Protein AF-A0A536N080-F1 (afdb_monomer_lite)

Foldseek 3Di:
DDDDDDDDDDDDDDDDDDDDDDDDDDDDDDDDDDDDDDDDDDDDDPDDDDPDPDPPDDDDDAQWEWDQDPVPGIFIAGPVRHGQDFDPVCAQNNPPQDDPSCVVVPFSADPDQPHNYDPPDPFDWGWDDDVPHTGIAGNNTTD

Secondary structure (DSSP, 8-state):
-----------------------------------------PPPP----PPPP------PPPSBEEEEETTTEEEEE-TTSPBP---GGGGGG-----TTHHHHS---B-S-TT--B-TT--S-EEEEEETTEEEEEETTEE-

Sequence (143 aa):
MRKTLLLILAPVLLAACGSPGSAAPGGYGAPSATATATASPATSPTATPTPAPTTVRPTVAPGVLVARNAALGAILVNPQGRTLYYFVPERGGKLVCSGQCTSVWPPSFTANPSAPAAAGVSGQLGVIARAGGEQITYNRWPL

Radius of gyration: 29.42 Å; chains: 1; bounding box: 48×58×98 Å

Structure (mmCIF, N/CA/C/O backbone):
data_AF-A0A536N080-F1
#
_entry.id   AF-A0A536N080-F1
#
loop_
_atom_site.group_PDB
_atom_site.id
_atom_site.type_symbol
_atom_site.label_atom_id
_atom_site.label_alt_id
_atom_site.label_comp_id
_atom_site.label_asym_id
_atom_site.label_entity_id
_atom_site.label_seq_id
_atom_site.pdbx_PDB_ins_code
_atom_site.Cartn_x
_atom_site.Cartn_y
_atom_site.Cartn_z
_atom_site.occupancy
_atom_site.B_iso_or_equiv
_atom_site.auth_seq_id
_atom_site.auth_comp_id
_atom_site.auth_asym_id
_atom_site.auth_atom_id
_atom_site.pdbx_PDB_model_num
ATOM 1 N N . MET A 1 1 ? -0.092 -8.745 -45.788 1.00 44.91 1 MET A N 1
ATOM 2 C CA . MET A 1 1 ? -0.505 -7.485 -46.443 1.00 44.91 1 MET A CA 1
ATOM 3 C C . MET A 1 1 ? -0.143 -6.348 -45.503 1.00 44.91 1 MET A C 1
ATOM 5 O O . MET A 1 1 ? -0.566 -6.365 -44.357 1.00 44.91 1 MET A O 1
ATOM 9 N N . ARG A 1 2 ? 0.764 -5.470 -45.936 1.00 50.38 2 ARG A N 1
ATOM 10 C CA . ARG A 1 2 ? 1.368 -4.402 -45.129 1.00 50.38 2 ARG A CA 1
ATOM 11 C C . ARG A 1 2 ? 0.417 -3.204 -45.090 1.00 50.38 2 ARG A C 1
ATOM 13 O O . ARG A 1 2 ? -0.010 -2.759 -46.150 1.00 50.38 2 ARG A O 1
ATOM 20 N N . LYS A 1 3 ? 0.119 -2.671 -43.906 1.00 52.62 3 LYS A N 1
ATOM 21 C CA . LYS A 1 3 ? -0.481 -1.339 -43.760 1.00 52.62 3 LYS A CA 1
ATOM 22 C C . LYS A 1 3 ? 0.271 -0.567 -42.685 1.00 52.62 3 LYS A C 1
ATOM 24 O O . LYS A 1 3 ? -0.073 -0.558 -41.512 1.00 52.62 3 LYS A O 1
ATOM 29 N N . THR A 1 4 ? 1.376 0.003 -43.147 1.00 55.25 4 THR A N 1
ATOM 30 C CA . THR A 1 4 ? 2.140 1.082 -42.535 1.00 55.25 4 THR A CA 1
ATOM 31 C C . THR A 1 4 ? 1.226 2.307 -42.462 1.00 55.25 4 THR A C 1
ATOM 33 O O . THR A 1 4 ? 0.786 2.780 -43.509 1.00 55.25 4 THR A O 1
ATOM 36 N N . LEU A 1 5 ? 0.916 2.814 -41.267 1.00 64.75 5 LEU A N 1
ATOM 37 C CA . LEU A 1 5 ? 0.296 4.132 -41.114 1.00 64.75 5 LEU A CA 1
ATOM 38 C C . LEU A 1 5 ? 1.233 5.026 -40.302 1.00 64.75 5 LEU A C 1
ATOM 40 O O . LEU A 1 5 ? 1.788 4.611 -39.287 1.00 64.75 5 LEU A O 1
ATOM 44 N N . LEU A 1 6 ? 1.464 6.206 -40.867 1.00 60.16 6 LEU A N 1
ATOM 45 C CA . LEU A 1 6 ? 2.545 7.135 -40.587 1.00 60.16 6 LEU A CA 1
ATOM 46 C C . LEU A 1 6 ? 2.536 7.725 -39.170 1.00 60.16 6 LEU A C 1
ATOM 48 O O . LEU A 1 6 ? 1.495 8.054 -38.610 1.00 60.16 6 LEU A O 1
ATOM 52 N N . LEU A 1 7 ? 3.763 7.955 -38.695 1.00 51.31 7 LEU A N 1
ATOM 53 C CA . LEU A 1 7 ? 4.161 8.912 -37.668 1.00 51.31 7 LEU A CA 1
ATOM 54 C C . LEU A 1 7 ? 3.554 10.305 -37.893 1.00 51.31 7 LEU A C 1
ATOM 56 O O . LEU A 1 7 ? 3.702 10.867 -38.977 1.00 51.31 7 LEU A O 1
ATOM 60 N N . ILE A 1 8 ? 3.035 10.916 -36.826 1.00 63.72 8 ILE A N 1
ATOM 61 C CA . ILE A 1 8 ? 3.034 12.375 -36.680 1.00 63.72 8 ILE A CA 1
ATOM 62 C C . ILE A 1 8 ? 3.729 12.699 -35.356 1.00 63.72 8 ILE A C 1
ATOM 64 O O . ILE A 1 8 ? 3.182 12.513 -34.272 1.00 63.72 8 ILE A O 1
ATOM 68 N N . LEU A 1 9 ? 4.985 13.119 -35.488 1.00 60.50 9 LEU A N 1
ATOM 69 C CA . LEU A 1 9 ? 5.809 13.756 -34.469 1.00 60.50 9 LEU A CA 1
ATOM 70 C C . LEU A 1 9 ? 5.562 15.268 -34.584 1.00 60.50 9 LEU A C 1
ATOM 72 O O . LEU A 1 9 ? 5.755 15.815 -35.668 1.00 60.50 9 LEU A O 1
ATOM 76 N N . ALA A 1 10 ? 5.198 15.952 -33.501 1.00 58.69 10 ALA A N 1
ATOM 77 C CA . ALA A 1 10 ? 5.403 17.398 -33.388 1.00 58.69 10 ALA A CA 1
ATOM 78 C C . ALA A 1 10 ? 5.524 17.820 -31.908 1.00 58.69 10 ALA A C 1
ATOM 80 O O . ALA A 1 10 ? 4.940 17.161 -31.047 1.00 58.69 10 ALA A O 1
ATOM 81 N N . PRO A 1 11 ? 6.334 18.850 -31.598 1.00 60.06 11 PRO A N 1
ATOM 82 C CA . PRO A 1 11 ? 7.140 18.891 -30.383 1.00 60.06 11 PRO A CA 1
ATOM 83 C C . PRO A 1 11 ? 6.584 19.761 -29.246 1.00 60.06 11 PRO A C 1
ATOM 85 O O . PRO A 1 11 ? 5.741 20.635 -29.419 1.00 60.06 11 PRO A O 1
ATOM 88 N N . VAL A 1 12 ? 7.165 19.495 -28.077 1.00 57.75 12 VAL A N 1
ATOM 89 C CA . VAL A 1 12 ? 7.155 20.244 -26.816 1.00 57.75 12 VAL A CA 1
ATOM 90 C C . VAL A 1 12 ? 7.448 21.738 -27.017 1.00 57.75 12 VAL A C 1
ATOM 92 O O . VAL A 1 12 ? 8.424 22.084 -27.679 1.00 57.75 12 VAL A O 1
ATOM 95 N N . LEU A 1 13 ? 6.701 22.609 -26.326 1.00 60.78 13 LEU A N 1
ATOM 96 C CA . LEU A 1 13 ? 7.210 23.916 -25.901 1.00 60.78 13 LEU A CA 1
ATOM 97 C C . LEU A 1 13 ? 7.002 24.114 -24.395 1.00 60.78 13 LEU A C 1
ATOM 99 O O . LEU A 1 13 ? 5.886 24.196 -23.888 1.00 60.78 13 LEU A O 1
ATOM 103 N N . LEU A 1 14 ? 8.142 24.167 -23.709 1.00 55.22 14 LEU A N 1
ATOM 104 C CA . LEU A 1 14 ? 8.349 24.579 -22.330 1.00 55.22 14 LEU A CA 1
ATOM 105 C C . LEU A 1 14 ? 8.248 26.111 -22.263 1.00 55.22 14 LEU A C 1
ATOM 107 O O . LEU A 1 14 ? 8.994 26.798 -22.958 1.00 55.22 14 LEU A O 1
ATOM 111 N N . ALA A 1 15 ? 7.402 26.646 -21.387 1.00 59.47 15 ALA A N 1
ATOM 112 C CA . ALA A 1 15 ? 7.495 28.031 -20.938 1.00 59.47 15 ALA A CA 1
ATOM 113 C C . ALA A 1 15 ? 7.526 28.036 -19.406 1.00 59.47 15 ALA A C 1
ATOM 115 O O . ALA A 1 15 ? 6.503 27.882 -18.743 1.00 59.47 15 ALA A O 1
ATOM 116 N N . ALA A 1 16 ? 8.735 28.158 -18.862 1.00 49.16 16 ALA A N 1
ATOM 117 C CA . ALA A 1 16 ? 9.011 28.390 -17.453 1.00 49.16 16 ALA A CA 1
ATOM 118 C C . ALA A 1 16 ? 9.681 29.762 -17.320 1.00 49.16 16 ALA A C 1
ATOM 120 O O . ALA A 1 16 ? 10.743 29.966 -17.900 1.00 49.16 16 ALA A O 1
ATOM 121 N N . CYS A 1 17 ? 9.052 30.681 -16.587 1.00 59.22 17 CYS A N 1
ATOM 122 C CA . CYS A 1 17 ? 9.626 31.855 -15.906 1.00 59.22 17 CYS A CA 1
ATOM 123 C C . CYS A 1 17 ? 8.432 32.576 -15.252 1.00 59.22 17 CYS A C 1
ATOM 125 O O . CYS A 1 17 ? 7.412 32.737 -15.908 1.00 59.22 17 CYS A O 1
ATOM 127 N N . GLY A 1 18 ? 8.385 33.033 -14.011 1.00 44.91 18 GLY A N 1
ATOM 128 C CA . GLY A 1 18 ? 9.321 33.164 -12.908 1.00 44.91 18 GLY A CA 1
ATOM 129 C C . GLY A 1 18 ? 8.575 34.014 -11.864 1.00 44.91 18 GLY A C 1
ATOM 130 O O . GLY A 1 18 ? 7.811 34.907 -12.230 1.00 44.91 18 GLY A O 1
ATOM 131 N N . SER A 1 19 ? 8.735 33.736 -10.573 1.00 56.94 19 SER A N 1
ATOM 132 C CA . SER A 1 19 ? 8.158 34.570 -9.510 1.00 56.94 19 SER A CA 1
ATOM 133 C C . SER A 1 19 ? 9.255 34.919 -8.509 1.00 56.94 19 SER A C 1
ATOM 135 O O . SER A 1 19 ? 9.649 34.050 -7.732 1.00 56.94 19 SER A O 1
ATOM 137 N N . PRO A 1 20 ? 9.787 36.152 -8.517 1.00 54.06 20 PRO A N 1
ATOM 138 C CA . PRO A 1 20 ? 10.605 36.645 -7.422 1.00 54.06 20 PRO A CA 1
ATOM 139 C C . PRO A 1 20 ? 9.708 37.345 -6.395 1.00 54.06 20 PRO A C 1
ATOM 141 O O . PRO A 1 20 ? 8.907 38.208 -6.747 1.00 54.06 20 PRO A O 1
ATOM 144 N N . GLY A 1 21 ? 9.848 36.999 -5.116 1.00 40.94 21 GLY A N 1
ATOM 145 C CA . GLY A 1 21 ? 9.163 37.742 -4.061 1.00 40.94 21 GLY A CA 1
ATOM 146 C C . GLY A 1 21 ? 9.182 37.064 -2.701 1.00 40.94 21 GLY A C 1
ATOM 147 O O . GLY A 1 21 ? 8.165 36.562 -2.240 1.00 40.94 21 GLY A O 1
ATOM 148 N N . SER A 1 22 ? 10.329 37.052 -2.030 1.00 47.25 22 SER A N 1
ATOM 149 C CA . SER A 1 22 ? 10.382 36.844 -0.580 1.00 47.25 22 SER A CA 1
ATOM 150 C C . SER A 1 22 ? 11.438 37.772 0.000 1.00 47.25 22 SER A C 1
ATOM 152 O O . SER A 1 22 ? 12.627 37.560 -0.220 1.00 47.25 22 SER A O 1
ATOM 154 N N . ALA A 1 23 ? 11.003 38.806 0.722 1.00 40.81 23 ALA A N 1
ATOM 155 C CA . ALA A 1 23 ? 11.860 39.538 1.645 1.00 40.81 23 ALA A CA 1
ATOM 156 C C . ALA A 1 23 ? 11.046 40.217 2.759 1.00 40.81 23 ALA A C 1
ATOM 158 O O . ALA A 1 23 ? 10.046 40.877 2.487 1.00 40.81 23 ALA A O 1
ATOM 159 N N . ALA A 1 24 ? 11.612 40.104 3.968 1.00 46.12 24 ALA A N 1
ATOM 160 C CA . ALA A 1 24 ? 11.312 40.764 5.245 1.00 46.12 24 ALA A CA 1
ATOM 161 C C . ALA A 1 24 ? 10.195 40.142 6.109 1.00 46.12 24 ALA A C 1
ATOM 163 O O . ALA A 1 24 ? 9.252 39.575 5.559 1.00 46.12 24 ALA A O 1
ATOM 164 N N . PRO A 1 25 ? 10.269 40.248 7.459 1.00 51.25 25 PRO A N 1
ATOM 165 C CA . PRO A 1 25 ? 11.139 41.100 8.302 1.00 51.25 25 PRO A CA 1
ATOM 166 C C . PRO A 1 25 ? 12.008 40.259 9.279 1.00 51.25 25 PRO A C 1
ATOM 168 O O . PRO A 1 25 ? 11.922 39.042 9.280 1.00 51.25 25 PRO A O 1
ATOM 171 N N . GLY A 1 26 ? 12.897 40.753 10.138 1.00 38.19 26 GLY A N 1
ATOM 172 C CA . GLY A 1 26 ? 13.278 42.084 10.591 1.00 38.19 26 GLY A CA 1
ATOM 173 C C . GLY A 1 26 ? 14.007 41.939 11.939 1.00 38.19 26 GLY A C 1
ATOM 174 O O . GLY A 1 26 ? 13.797 40.967 12.654 1.00 38.19 26 GLY A O 1
ATOM 175 N N . GLY A 1 27 ? 14.849 42.920 12.267 1.00 46.75 27 GLY A N 1
ATOM 176 C CA . GLY A 1 27 ? 15.142 43.334 13.643 1.00 46.75 27 GLY A CA 1
ATOM 177 C C . GLY A 1 27 ? 15.960 42.396 14.535 1.00 46.75 27 GLY A C 1
ATOM 178 O O . GLY A 1 27 ? 15.400 41.648 15.326 1.00 46.75 27 GLY A O 1
ATOM 179 N N . TYR A 1 28 ? 17.279 42.594 14.560 1.00 41.38 28 TYR A N 1
ATOM 180 C CA . TYR A 1 28 ? 18.067 42.343 15.770 1.00 41.38 28 TYR A CA 1
ATOM 181 C C . TYR A 1 28 ? 18.649 43.672 16.247 1.00 41.38 28 TYR A C 1
ATOM 183 O O . TYR A 1 28 ? 19.657 44.152 15.734 1.00 41.38 28 TYR A O 1
ATOM 191 N N . GLY A 1 29 ? 17.951 44.298 17.197 1.00 39.81 29 GLY A N 1
ATOM 192 C CA . GLY A 1 29 ? 18.490 45.392 17.994 1.00 39.81 29 GLY A CA 1
ATOM 193 C C . GLY A 1 29 ? 19.397 44.835 19.092 1.00 39.81 29 GLY A C 1
ATOM 194 O O . GLY A 1 29 ? 19.003 43.940 19.835 1.00 39.81 29 GLY A O 1
ATOM 195 N N . ALA A 1 30 ? 20.611 45.369 19.182 1.00 46.62 30 ALA A N 1
ATOM 196 C CA . ALA A 1 30 ? 2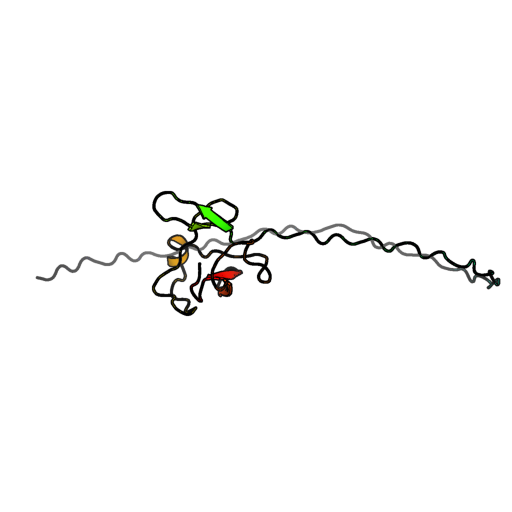1.377 45.448 20.428 1.00 46.62 30 ALA A CA 1
ATOM 197 C C . ALA A 1 30 ? 20.866 46.666 21.244 1.00 46.62 30 ALA A C 1
ATOM 199 O O . ALA A 1 30 ? 20.032 47.404 20.711 1.00 46.62 30 ALA A O 1
ATOM 200 N N . PRO A 1 31 ? 21.379 47.007 22.446 1.00 55.50 31 PRO A N 1
ATOM 201 C CA . PRO A 1 31 ? 22.337 46.337 23.340 1.00 55.50 31 PRO A CA 1
ATOM 202 C C . PRO A 1 31 ? 21.824 46.293 24.808 1.00 55.50 31 PRO A C 1
ATOM 204 O O . PRO A 1 31 ? 20.757 46.820 25.108 1.00 55.50 31 PRO A O 1
ATOM 207 N N . SER A 1 32 ? 22.596 45.750 25.760 1.00 43.69 32 SER A N 1
ATOM 208 C CA . SER A 1 32 ? 22.976 46.478 26.996 1.00 43.69 32 SER A CA 1
ATOM 209 C C . SER A 1 32 ? 23.721 45.614 28.008 1.00 43.69 32 SER A C 1
ATOM 211 O O . SER A 1 32 ? 23.589 44.396 28.073 1.00 43.69 32 SER A O 1
ATOM 213 N N . ALA A 1 33 ? 24.547 46.325 28.763 1.00 43.12 33 ALA A N 1
ATOM 214 C CA . ALA A 1 33 ? 25.555 45.872 29.690 1.00 43.12 33 ALA A CA 1
ATOM 215 C C . ALA A 1 33 ? 25.018 45.563 31.099 1.00 43.12 33 ALA A C 1
ATOM 217 O O . ALA A 1 33 ? 23.941 46.006 31.487 1.00 43.12 33 ALA A O 1
ATOM 218 N N . THR A 1 34 ? 25.925 44.964 31.882 1.00 42.88 34 THR A N 1
ATOM 219 C CA . THR A 1 34 ? 26.093 45.071 33.346 1.00 42.88 34 THR A CA 1
ATOM 220 C C . THR A 1 34 ? 25.006 44.499 34.254 1.00 42.88 34 THR A C 1
ATOM 222 O O . THR A 1 34 ? 23.912 45.032 34.342 1.00 42.88 34 THR A O 1
ATOM 225 N N . ALA A 1 35 ? 25.392 43.518 35.078 1.00 46.12 35 ALA A N 1
ATOM 226 C CA . ALA A 1 35 ? 25.511 43.711 36.528 1.00 46.12 35 ALA A CA 1
ATOM 227 C C . ALA A 1 35 ? 26.109 42.456 37.188 1.00 46.12 35 ALA A C 1
ATOM 229 O O . ALA A 1 35 ? 25.587 41.350 37.071 1.00 46.12 35 ALA A O 1
ATOM 230 N N . THR A 1 36 ? 27.220 42.642 37.892 1.00 48.91 36 THR A N 1
ATOM 231 C CA . THR A 1 36 ? 27.768 41.721 38.889 1.00 48.91 36 THR A CA 1
ATOM 232 C C . THR A 1 36 ? 26.780 41.604 40.051 1.00 48.91 36 THR A C 1
ATOM 234 O O . THR A 1 36 ? 26.424 42.614 40.653 1.00 48.91 36 THR A O 1
ATOM 237 N N . ALA A 1 37 ? 26.352 40.385 40.381 1.00 48.50 37 ALA A N 1
ATOM 238 C CA . ALA A 1 37 ? 25.509 40.113 41.542 1.00 48.50 37 ALA A CA 1
ATOM 239 C C . ALA A 1 37 ? 26.241 39.187 42.522 1.00 48.50 37 ALA A C 1
ATOM 241 O O . ALA A 1 37 ? 26.612 38.058 42.207 1.00 48.50 37 ALA A O 1
ATOM 242 N N . THR A 1 38 ? 26.461 39.738 43.710 1.00 47.12 38 THR A N 1
ATOM 243 C CA . THR A 1 38 ? 26.989 39.141 44.934 1.00 47.12 38 THR A CA 1
ATOM 244 C C . THR A 1 38 ? 26.243 37.860 45.317 1.00 47.12 38 THR A C 1
ATOM 246 O O . THR A 1 38 ? 25.018 37.853 45.418 1.00 47.12 38 THR A O 1
ATOM 249 N N . ALA A 1 39 ? 26.986 36.779 45.564 1.00 47.34 39 ALA A N 1
ATOM 250 C CA . ALA A 1 39 ? 26.444 35.511 46.037 1.00 47.34 39 ALA A CA 1
ATOM 251 C C . ALA A 1 39 ? 25.977 35.620 47.500 1.00 47.34 39 ALA A C 1
ATOM 253 O O . ALA A 1 39 ? 26.739 36.021 48.379 1.00 47.34 39 ALA A O 1
ATOM 254 N N . SER A 1 40 ? 24.731 35.221 47.750 1.00 62.41 40 SER A N 1
ATOM 255 C CA . SER A 1 40 ? 24.173 34.971 49.080 1.00 62.41 40 SER A CA 1
ATOM 256 C C . SER A 1 40 ? 23.805 33.482 49.174 1.00 62.41 40 SER A C 1
ATOM 258 O O . SER A 1 40 ? 23.263 32.948 48.202 1.00 62.41 40 SER A O 1
ATOM 260 N N . PRO A 1 41 ? 24.115 32.771 50.273 1.00 51.75 41 PRO A N 1
ATOM 261 C CA . PRO A 1 41 ? 23.803 31.353 50.398 1.00 51.75 41 PRO A CA 1
ATOM 262 C C . PRO A 1 41 ? 22.311 31.171 50.709 1.00 51.75 41 PRO A C 1
ATOM 264 O O . PRO A 1 41 ? 21.862 31.413 51.827 1.00 51.75 41 PRO A O 1
ATOM 267 N N . ALA A 1 42 ? 21.538 30.738 49.712 1.00 53.69 42 ALA A N 1
ATOM 268 C CA . ALA A 1 42 ? 20.155 30.318 49.897 1.00 53.69 42 ALA A CA 1
ATOM 269 C C . ALA A 1 42 ? 20.114 28.844 50.326 1.00 53.69 42 ALA A C 1
ATOM 271 O O . ALA A 1 42 ? 20.589 27.951 49.624 1.00 53.69 42 ALA A O 1
ATOM 272 N N . THR A 1 43 ? 19.543 28.607 51.500 1.00 54.97 43 THR A N 1
ATOM 273 C CA . THR A 1 43 ? 19.133 27.306 52.024 1.00 54.97 43 THR A CA 1
ATOM 274 C C . THR A 1 43 ? 18.168 26.620 51.054 1.00 54.97 43 THR A C 1
ATOM 276 O O . THR A 1 43 ? 17.105 27.151 50.741 1.00 54.97 43 THR A O 1
ATOM 279 N N . SER A 1 44 ? 18.535 25.430 50.577 1.00 59.94 44 SER A N 1
ATOM 280 C CA . SER A 1 44 ? 17.701 24.609 49.696 1.00 59.94 44 SER A CA 1
ATOM 281 C C . SER A 1 44 ? 16.439 24.124 50.421 1.00 59.94 44 SER A C 1
ATOM 283 O O . SER A 1 44 ? 16.568 23.400 51.411 1.00 59.94 44 SER A O 1
ATOM 285 N N . PRO A 1 45 ? 15.218 24.424 49.945 1.00 59.25 45 PRO A N 1
ATOM 286 C CA . PRO A 1 45 ? 14.066 23.615 50.302 1.00 59.25 45 PRO A CA 1
ATOM 287 C C . PRO A 1 45 ? 14.179 22.261 49.590 1.00 59.25 45 PRO A C 1
ATOM 289 O O . PRO A 1 45 ? 14.441 22.189 48.388 1.00 59.25 45 PRO A O 1
ATOM 292 N N . THR A 1 46 ? 13.985 21.177 50.336 1.00 57.66 46 THR A N 1
ATOM 293 C CA . THR A 1 46 ? 13.804 19.829 49.792 1.00 57.66 46 THR A CA 1
ATOM 294 C C . THR A 1 46 ? 12.641 19.853 48.801 1.00 57.66 46 THR A C 1
ATOM 296 O O . THR A 1 46 ? 11.482 19.973 49.196 1.00 57.66 46 THR A O 1
ATOM 299 N N . ALA A 1 47 ? 12.954 19.779 47.507 1.00 56.03 47 ALA A N 1
ATOM 300 C CA . ALA A 1 47 ? 11.961 19.751 46.447 1.00 56.03 47 ALA A CA 1
ATOM 301 C C . ALA A 1 47 ? 11.177 18.435 46.514 1.00 56.03 47 ALA A C 1
ATOM 303 O O . ALA A 1 47 ? 11.724 17.350 46.315 1.00 56.03 47 ALA A O 1
ATOM 304 N N . THR A 1 48 ? 9.879 18.533 46.786 1.00 63.06 48 THR A N 1
ATOM 305 C CA . THR A 1 48 ? 8.920 17.478 46.457 1.00 63.06 48 THR A CA 1
ATOM 306 C C . THR A 1 48 ? 9.026 17.205 44.951 1.00 63.06 48 THR A C 1
ATOM 308 O O . THR A 1 48 ? 9.029 18.169 44.183 1.00 63.06 48 THR A O 1
ATOM 311 N N . PRO A 1 49 ? 9.149 15.948 44.487 1.00 65.69 49 PRO A N 1
ATOM 312 C CA . PRO A 1 49 ? 9.275 15.677 43.061 1.00 65.69 49 PRO A CA 1
ATOM 313 C C . PRO A 1 49 ? 7.992 16.108 42.341 1.00 65.69 49 PRO A C 1
ATOM 315 O O . PRO A 1 49 ? 6.949 15.468 42.465 1.00 65.69 49 PRO A O 1
ATOM 318 N N . THR A 1 50 ? 8.071 17.206 41.589 1.00 70.00 50 THR A N 1
ATOM 319 C CA . THR A 1 50 ? 7.048 17.601 40.621 1.00 70.00 50 THR A CA 1
ATOM 320 C C . THR A 1 50 ? 6.933 16.483 39.583 1.00 70.00 50 THR A C 1
ATOM 322 O O . THR A 1 50 ? 7.945 16.153 38.956 1.00 70.00 50 THR A O 1
ATOM 325 N N . PRO A 1 51 ? 5.754 15.870 39.376 1.00 66.38 51 PRO A N 1
ATOM 326 C CA . PRO A 1 51 ? 5.595 14.882 38.321 1.00 66.38 51 PRO A CA 1
ATOM 327 C C . PRO A 1 51 ? 5.900 15.544 36.973 1.00 66.38 51 PRO A C 1
ATOM 329 O O . PRO A 1 51 ? 5.330 16.580 36.629 1.00 66.38 51 PRO A O 1
ATOM 332 N N . ALA A 1 52 ? 6.846 14.966 36.233 1.00 72.56 52 ALA A N 1
ATOM 333 C CA . ALA A 1 52 ? 7.235 15.453 34.918 1.00 72.56 52 ALA A CA 1
ATOM 334 C C . ALA A 1 52 ? 6.014 15.486 33.976 1.00 72.56 52 ALA A C 1
ATOM 336 O O . ALA A 1 52 ? 5.178 14.574 34.030 1.00 72.56 52 ALA A O 1
ATOM 337 N N . PRO A 1 53 ? 5.893 16.494 33.092 1.00 65.50 53 PRO A N 1
ATOM 338 C CA . PRO A 1 53 ? 4.818 16.530 32.113 1.00 65.50 53 PRO A CA 1
ATOM 339 C C . PRO A 1 53 ? 4.918 15.289 31.223 1.00 65.50 53 PRO A C 1
ATOM 341 O O . PRO A 1 53 ? 5.897 15.082 30.504 1.00 65.50 53 PRO A O 1
ATOM 344 N N . THR A 1 54 ? 3.893 14.442 31.284 1.00 63.50 54 THR A N 1
ATOM 345 C CA . THR A 1 54 ? 3.774 13.296 30.385 1.00 63.50 54 THR A CA 1
ATOM 346 C C . THR A 1 54 ? 3.514 13.843 28.987 1.00 63.50 54 THR A C 1
ATOM 348 O O . THR A 1 54 ? 2.425 14.328 28.688 1.00 63.50 54 THR A O 1
ATOM 351 N N . THR A 1 55 ? 4.537 13.815 28.132 1.00 68.69 55 THR A N 1
ATOM 352 C CA . THR A 1 55 ? 4.396 14.182 26.721 1.00 68.69 55 THR A CA 1
ATOM 353 C C . THR A 1 55 ? 3.562 13.104 26.040 1.00 68.69 55 THR A C 1
ATOM 355 O O . THR A 1 55 ? 4.052 12.015 25.744 1.00 68.69 55 THR A O 1
ATOM 358 N N . VAL A 1 56 ? 2.280 13.389 25.814 1.00 61.72 56 VAL A N 1
ATOM 359 C CA . VAL A 1 56 ? 1.406 12.521 25.023 1.00 61.72 56 VAL A CA 1
ATOM 360 C C . VAL A 1 56 ? 1.857 12.630 23.569 1.00 61.72 56 VAL A C 1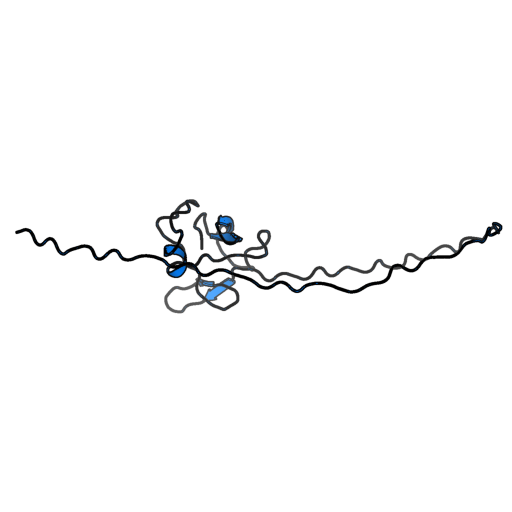
ATOM 362 O O . VAL A 1 56 ? 1.609 13.631 22.899 1.00 61.72 56 VAL A O 1
ATOM 365 N N . ARG A 1 57 ? 2.576 11.615 23.079 1.00 68.38 57 ARG A N 1
ATOM 366 C CA . ARG A 1 57 ? 2.962 11.540 21.667 1.00 68.38 57 ARG A CA 1
ATOM 367 C C . ARG A 1 57 ? 1.687 11.391 20.824 1.00 68.38 57 ARG A C 1
ATOM 369 O O . ARG A 1 57 ? 0.891 10.496 21.117 1.00 68.38 57 ARG A O 1
ATOM 376 N N . PRO A 1 58 ? 1.479 12.216 19.782 1.00 64.88 58 PRO A N 1
ATOM 377 C CA . PRO A 1 58 ? 0.336 12.046 18.897 1.00 64.88 58 PRO A CA 1
ATOM 378 C C . PRO A 1 58 ? 0.374 10.642 18.285 1.00 64.88 58 PRO A C 1
ATOM 380 O O . PRO A 1 58 ? 1.388 10.211 17.731 1.00 64.88 58 PRO A O 1
ATOM 383 N N . THR A 1 59 ? -0.728 9.910 18.431 1.00 67.69 59 THR A N 1
ATOM 384 C CA . THR A 1 59 ? -0.878 8.578 17.841 1.00 67.69 59 THR A CA 1
ATOM 385 C C . THR A 1 59 ? -1.173 8.753 16.358 1.00 67.69 59 THR A C 1
ATOM 387 O O . THR A 1 59 ? -2.241 9.233 15.987 1.00 67.69 59 THR A O 1
ATOM 390 N N . VAL A 1 60 ? -0.212 8.401 15.502 1.00 75.94 60 VAL A N 1
ATOM 391 C CA . VAL A 1 60 ? -0.419 8.392 14.050 1.00 75.94 60 VAL A CA 1
ATOM 392 C C . VAL A 1 60 ? -1.265 7.173 13.695 1.00 75.94 60 VAL A C 1
ATOM 394 O O . VAL A 1 60 ? -0.905 6.050 14.051 1.00 75.94 60 VAL A O 1
ATOM 397 N N . ALA A 1 61 ? -2.390 7.402 13.016 1.00 74.00 61 ALA A N 1
ATOM 398 C CA . ALA A 1 61 ? -3.310 6.345 12.615 1.00 74.00 61 ALA A CA 1
ATOM 399 C C . ALA A 1 61 ? -2.628 5.322 11.679 1.00 74.00 61 ALA A C 1
ATOM 401 O O . ALA A 1 61 ? -1.769 5.701 10.877 1.00 74.00 61 ALA A O 1
ATOM 402 N N . PRO A 1 62 ? -3.002 4.035 11.764 1.00 80.06 62 PRO A N 1
ATOM 403 C CA . PRO A 1 62 ? -2.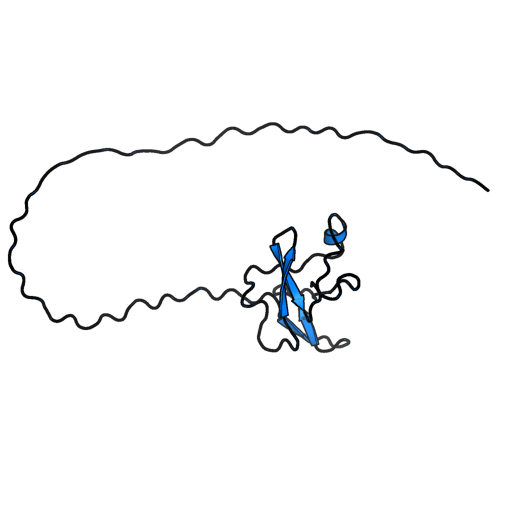434 2.996 10.914 1.00 80.06 62 PRO A CA 1
ATOM 404 C C . PRO A 1 62 ? -2.838 3.171 9.446 1.00 80.06 62 PRO A C 1
ATOM 406 O O . PRO A 1 62 ? -3.939 3.629 9.147 1.00 80.06 62 PRO A O 1
ATOM 409 N N . GLY A 1 63 ? -1.962 2.756 8.528 1.00 88.81 63 GLY A N 1
ATOM 410 C CA . GLY A 1 63 ? -2.196 2.842 7.080 1.00 88.81 63 GLY A CA 1
ATOM 411 C C . GLY A 1 63 ? -3.061 1.717 6.494 1.00 88.81 63 GLY A C 1
ATOM 412 O O . GLY A 1 63 ? -3.586 1.867 5.393 1.00 88.81 63 GLY A O 1
ATOM 413 N N . VAL A 1 64 ? -3.230 0.607 7.216 1.00 95.75 64 VAL A N 1
ATOM 414 C CA . VAL A 1 64 ? -3.989 -0.578 6.790 1.00 95.75 64 VAL A CA 1
ATOM 415 C C . VAL A 1 64 ? -4.977 -1.001 7.871 1.00 95.75 64 VAL A C 1
ATOM 417 O O . VAL A 1 64 ? -4.632 -1.144 9.046 1.00 95.75 64 VAL A O 1
ATOM 420 N N . LEU A 1 65 ? -6.206 -1.254 7.443 1.00 95.12 65 LEU A N 1
ATOM 421 C CA . LEU A 1 65 ? -7.330 -1.726 8.241 1.00 95.12 65 LEU A CA 1
ATOM 422 C C . LEU A 1 65 ? -7.902 -3.005 7.619 1.00 95.12 65 LEU A C 1
ATOM 424 O O . LEU A 1 65 ? -7.682 -3.287 6.440 1.00 95.12 65 LEU A O 1
ATOM 428 N N . VAL A 1 66 ? -8.687 -3.750 8.397 1.00 96.31 66 VAL A N 1
ATOM 429 C CA . VAL A 1 66 ? -9.482 -4.878 7.894 1.00 96.31 66 VAL A CA 1
ATOM 430 C C . VAL A 1 66 ? -10.947 -4.466 7.809 1.00 96.31 66 VAL A C 1
ATOM 432 O O . VAL A 1 66 ? -11.521 -4.011 8.796 1.00 96.31 66 VAL A O 1
ATOM 435 N N . ALA A 1 67 ? -11.568 -4.676 6.651 1.00 95.69 67 ALA A N 1
ATOM 436 C CA . ALA A 1 67 ? -13.007 -4.533 6.455 1.00 95.69 67 ALA A CA 1
ATOM 437 C C . ALA A 1 67 ? -13.648 -5.884 6.115 1.00 95.69 67 ALA A C 1
ATOM 439 O O . ALA A 1 67 ? -12.987 -6.802 5.625 1.00 95.69 67 ALA A O 1
ATOM 440 N N . ARG A 1 68 ? -14.953 -6.015 6.373 1.00 96.44 68 ARG A N 1
ATOM 441 C CA . ARG A 1 68 ? -15.742 -7.184 5.970 1.00 96.44 68 ARG A CA 1
ATOM 442 C C . ARG A 1 68 ? -16.495 -6.879 4.685 1.00 96.44 68 ARG A C 1
ATOM 444 O O . ARG A 1 68 ? -17.199 -5.881 4.589 1.00 96.44 68 ARG A O 1
ATOM 451 N N . ASN A 1 69 ? -16.360 -7.771 3.720 1.00 96.06 69 ASN A N 1
ATOM 452 C CA . ASN A 1 69 ? -17.094 -7.777 2.472 1.00 96.06 69 ASN A CA 1
ATOM 453 C C . ASN A 1 69 ? -17.923 -9.067 2.395 1.00 96.06 69 ASN A C 1
ATOM 455 O O . ASN A 1 69 ? -17.420 -10.145 2.706 1.00 96.06 69 ASN A O 1
ATOM 459 N N . ALA A 1 70 ? -19.185 -8.962 1.979 1.00 96.19 70 ALA A N 1
ATOM 460 C CA . ALA A 1 70 ? -20.105 -10.100 1.957 1.00 96.19 70 ALA A CA 1
ATOM 461 C C . ALA A 1 70 ? -19.676 -11.218 0.987 1.00 96.19 70 ALA A C 1
ATOM 463 O O . ALA A 1 70 ? -19.917 -12.386 1.269 1.00 96.19 70 ALA A O 1
ATOM 464 N N . ALA A 1 71 ? -19.028 -10.872 -0.129 1.00 96.88 71 ALA A N 1
ATOM 465 C CA . ALA A 1 71 ? -18.602 -11.832 -1.148 1.00 96.88 71 ALA A CA 1
ATOM 466 C C . ALA A 1 71 ? -17.154 -12.312 -0.952 1.00 96.88 71 ALA A C 1
ATOM 468 O O . ALA A 1 71 ? -16.846 -13.469 -1.217 1.00 96.88 71 ALA A O 1
ATOM 469 N N . LEU A 1 72 ? -16.262 -11.425 -0.498 1.00 95.38 72 LEU A N 1
ATOM 470 C CA . LEU A 1 72 ? -14.817 -11.686 -0.407 1.00 95.38 72 LEU A CA 1
ATOM 471 C C . LEU A 1 72 ? -14.336 -12.032 1.011 1.00 95.38 72 LEU A C 1
ATOM 473 O O . LEU A 1 72 ? -13.189 -12.432 1.192 1.00 95.38 72 LEU A O 1
ATOM 477 N N . GLY A 1 73 ? -15.178 -11.863 2.031 1.00 95.50 73 GLY A N 1
ATOM 478 C CA . GLY A 1 73 ? -14.781 -12.035 3.425 1.00 95.50 73 GLY A CA 1
ATOM 479 C C . GLY A 1 73 ? -13.966 -10.849 3.950 1.00 95.50 73 GLY A C 1
ATOM 480 O O . GLY A 1 73 ? -14.352 -9.694 3.778 1.00 95.50 73 GLY A O 1
ATOM 481 N N . ALA A 1 74 ? -12.877 -11.115 4.672 1.00 95.00 74 ALA A N 1
ATOM 482 C CA . ALA A 1 74 ? -12.008 -10.058 5.192 1.00 95.00 74 ALA A CA 1
ATOM 483 C C . ALA A 1 74 ? -11.121 -9.486 4.076 1.00 95.00 74 ALA A C 1
ATOM 485 O O . ALA A 1 74 ? -10.423 -10.233 3.395 1.00 95.00 74 ALA A O 1
ATOM 486 N N . ILE A 1 75 ? -11.124 -8.164 3.921 1.00 96.38 75 ILE A N 1
ATOM 487 C CA . ILE A 1 75 ? -10.311 -7.439 2.940 1.00 96.38 75 ILE A CA 1
ATOM 488 C C . ILE A 1 75 ? -9.473 -6.364 3.628 1.00 96.38 75 ILE A C 1
ATOM 490 O O . ILE A 1 75 ? -9.850 -5.861 4.688 1.00 96.38 75 ILE A O 1
ATOM 494 N N . LEU A 1 76 ? -8.357 -5.987 3.007 1.00 96.88 76 LEU A N 1
ATOM 495 C CA . LEU A 1 76 ? -7.539 -4.867 3.464 1.00 96.88 76 LEU A CA 1
ATOM 496 C C . LEU A 1 76 ? -8.044 -3.564 2.848 1.00 96.88 76 LEU A C 1
ATOM 498 O O . LEU A 1 76 ? -8.310 -3.499 1.645 1.00 96.88 76 LEU A O 1
ATOM 502 N N . VAL A 1 77 ? -8.162 -2.526 3.669 1.00 96.62 77 VAL A N 1
ATOM 503 C CA . VAL A 1 77 ? -8.564 -1.182 3.239 1.00 96.62 77 VAL A CA 1
ATOM 504 C C . VAL A 1 77 ? -7.657 -0.125 3.860 1.00 96.62 77 VAL A C 1
ATOM 506 O O . VAL A 1 77 ? -7.053 -0.353 4.909 1.00 96.62 77 VAL A O 1
ATOM 509 N N . ASN A 1 78 ? -7.567 1.038 3.224 1.00 94.38 78 ASN A N 1
ATOM 510 C CA . ASN A 1 78 ? -6.918 2.211 3.805 1.00 94.38 78 ASN A CA 1
ATOM 511 C C . ASN A 1 78 ? -7.868 2.969 4.767 1.00 94.38 78 ASN A C 1
ATOM 513 O O . ASN A 1 78 ? -9.058 2.642 4.833 1.00 94.38 78 ASN A O 1
ATOM 517 N N . PRO A 1 79 ? -7.394 4.002 5.496 1.00 92.19 79 PRO A N 1
ATOM 518 C CA . PRO A 1 79 ? -8.224 4.790 6.417 1.00 92.19 79 PRO A CA 1
ATOM 519 C C . PRO A 1 79 ? -9.435 5.476 5.775 1.00 92.19 79 PRO A C 1
ATOM 521 O O . PRO A 1 79 ? -10.398 5.800 6.461 1.00 92.19 79 PRO A O 1
ATOM 524 N N . GLN A 1 80 ? -9.405 5.682 4.459 1.00 93.12 80 GLN A N 1
ATOM 525 C CA . GLN A 1 80 ? -10.500 6.242 3.671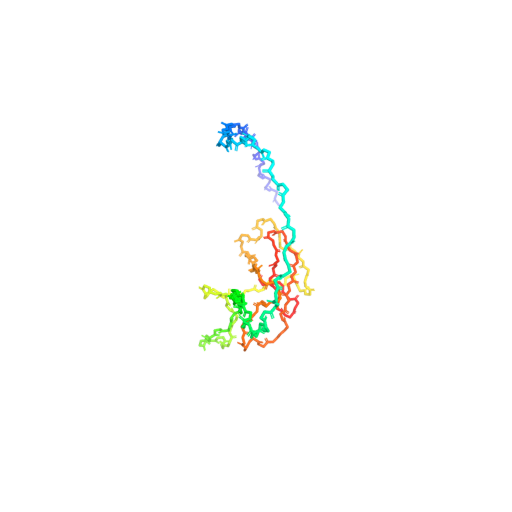 1.00 93.12 80 GLN A CA 1
ATOM 526 C C . GLN A 1 80 ? -11.492 5.171 3.178 1.00 93.12 80 GLN A C 1
ATOM 528 O O . GLN A 1 80 ? -12.382 5.483 2.389 1.00 93.12 80 GLN A O 1
ATOM 533 N N . GLY A 1 81 ? -11.338 3.909 3.593 1.00 93.56 81 GLY A N 1
ATOM 534 C CA . GLY A 1 81 ? -12.220 2.800 3.221 1.00 93.56 81 GLY A CA 1
ATOM 535 C C . GLY A 1 81 ? -12.009 2.258 1.805 1.00 93.56 81 GLY A C 1
ATOM 536 O O . GLY A 1 81 ? -12.820 1.463 1.330 1.00 93.56 81 GLY A O 1
ATOM 537 N N . ARG A 1 82 ? -10.936 2.656 1.110 1.00 95.25 82 ARG A N 1
ATOM 538 C CA . ARG A 1 82 ? -10.601 2.117 -0.216 1.00 95.25 82 ARG A CA 1
ATOM 539 C C . ARG A 1 82 ? -9.871 0.791 -0.070 1.00 95.25 82 ARG A C 1
ATOM 541 O O . ARG A 1 82 ? -8.917 0.695 0.697 1.00 95.25 82 ARG A O 1
ATOM 548 N N . THR A 1 83 ? -10.297 -0.210 -0.833 1.00 96.69 83 THR A N 1
ATOM 549 C CA . THR A 1 83 ? -9.633 -1.515 -0.895 1.00 96.69 83 THR A CA 1
ATOM 550 C C . THR A 1 83 ? -8.197 -1.377 -1.382 1.00 96.69 83 THR A C 1
ATOM 552 O O . THR A 1 83 ? -7.933 -0.663 -2.349 1.00 96.69 83 THR A O 1
ATOM 555 N N . LEU A 1 84 ? -7.287 -2.068 -0.701 1.00 96.88 84 LEU A N 1
ATOM 556 C CA . LEU A 1 84 ? -5.883 -2.158 -1.078 1.00 96.88 84 LEU A CA 1
ATOM 557 C C . LEU A 1 84 ? -5.677 -3.335 -2.030 1.00 96.88 84 LEU A C 1
ATOM 559 O O . LEU A 1 84 ? -6.216 -4.422 -1.808 1.00 96.88 84 LEU A O 1
ATOM 563 N N . TYR A 1 85 ? -4.883 -3.119 -3.074 1.00 95.50 85 TYR A N 1
ATOM 564 C CA . TYR A 1 85 ? -4.626 -4.102 -4.120 1.00 95.50 85 TYR A CA 1
ATOM 565 C C . TYR A 1 85 ? -3.127 -4.280 -4.299 1.00 95.50 85 TYR A C 1
ATOM 567 O O . TYR A 1 85 ? -2.379 -3.320 -4.216 1.00 95.50 85 TYR A O 1
ATOM 575 N N . TYR A 1 86 ? -2.686 -5.495 -4.607 1.00 96.31 86 TYR A N 1
ATOM 576 C CA . TYR A 1 86 ? -1.305 -5.737 -5.012 1.00 96.31 86 TYR A CA 1
ATOM 577 C C . TYR A 1 86 ? -1.215 -5.973 -6.517 1.00 96.31 86 TYR A C 1
ATOM 579 O O . TYR A 1 86 ? -2.122 -6.538 -7.133 1.00 96.31 86 TYR A O 1
ATOM 587 N N . PHE A 1 87 ? -0.083 -5.596 -7.112 1.00 96.75 87 PHE A N 1
ATOM 588 C CA . PHE A 1 87 ? 0.178 -5.847 -8.525 1.00 96.75 87 PHE A CA 1
ATOM 589 C C . PHE A 1 87 ? 0.949 -7.162 -8.710 1.00 96.75 87 PHE A C 1
ATOM 591 O O . PHE A 1 87 ? 2.078 -7.297 -8.248 1.00 96.75 87 PHE A O 1
ATOM 598 N N . VAL A 1 88 ? 0.348 -8.142 -9.400 1.00 96.25 88 VAL A N 1
ATOM 599 C CA . VAL A 1 88 ? 0.863 -9.527 -9.550 1.00 96.25 88 VAL A CA 1
ATOM 600 C C . VAL A 1 88 ? 2.310 -9.632 -10.089 1.00 96.25 88 VAL A C 1
ATOM 602 O O . VAL A 1 88 ? 3.046 -10.530 -9.673 1.00 96.25 88 VAL A O 1
ATOM 605 N N . PRO A 1 89 ? 2.794 -8.739 -10.969 1.00 96.75 89 PRO A N 1
ATOM 606 C CA . PRO A 1 89 ? 4.204 -8.735 -11.366 1.00 96.75 89 PRO A CA 1
ATOM 607 C C . PRO A 1 89 ? 5.195 -8.296 -10.272 1.00 96.75 89 PRO A C 1
ATOM 609 O O . PRO A 1 89 ? 6.393 -8.531 -10.430 1.00 96.75 89 PRO A O 1
ATOM 612 N N . GLU A 1 90 ? 4.735 -7.691 -9.171 1.00 96.88 90 GLU A N 1
ATOM 613 C CA . GLU A 1 90 ? 5.585 -7.143 -8.093 1.00 96.88 90 GLU A CA 1
ATOM 614 C C . GLU A 1 90 ? 5.840 -8.108 -6.932 1.00 96.88 90 GLU A C 1
ATOM 616 O O . GLU A 1 90 ? 6.175 -7.717 -5.808 1.00 96.88 90 GLU A O 1
ATOM 621 N N . ARG A 1 91 ? 5.716 -9.405 -7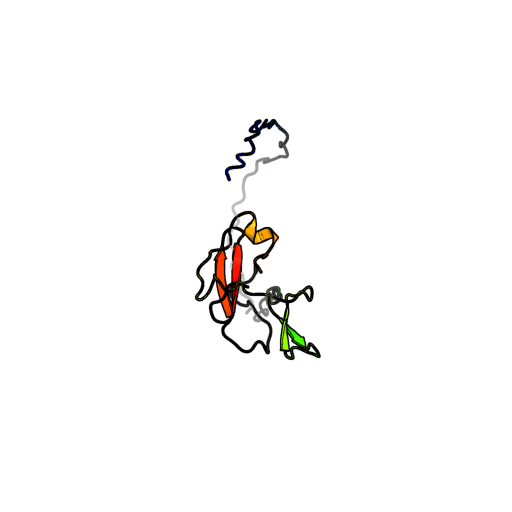.211 1.00 96.75 91 ARG A N 1
ATOM 622 C CA . ARG A 1 91 ? 5.942 -10.466 -6.233 1.00 96.75 91 ARG A CA 1
ATOM 623 C C . ARG A 1 91 ? 7.299 -10.328 -5.557 1.00 96.75 91 ARG A C 1
ATOM 625 O O . ARG A 1 91 ? 8.323 -10.171 -6.220 1.00 96.75 91 ARG A O 1
ATOM 632 N N . GLY A 1 92 ? 7.315 -10.477 -4.236 1.00 96.62 92 GLY A N 1
ATOM 633 C CA . GLY A 1 92 ? 8.549 -10.502 -3.450 1.00 96.62 92 GLY A CA 1
ATOM 634 C C . GLY A 1 92 ? 9.182 -9.128 -3.205 1.00 96.62 92 GLY A C 1
ATOM 635 O O . GLY A 1 92 ? 10.264 -9.079 -2.611 1.00 96.62 92 GLY A O 1
ATOM 636 N N . GLY A 1 93 ? 8.512 -8.043 -3.609 1.00 96.06 93 GLY A N 1
ATOM 637 C CA . GLY A 1 93 ? 8.952 -6.660 -3.429 1.00 96.06 93 GLY A CA 1
ATOM 638 C C . GLY A 1 93 ? 9.632 -6.070 -4.664 1.00 96.06 93 GLY A C 1
ATOM 639 O O . GLY A 1 93 ? 10.316 -5.058 -4.561 1.00 96.06 93 GLY A O 1
ATOM 640 N N . LYS A 1 94 ? 9.491 -6.697 -5.838 1.00 96.31 94 LYS A N 1
ATOM 641 C CA . LYS A 1 94 ? 10.070 -6.177 -7.081 1.00 96.31 94 LYS A CA 1
ATOM 642 C C . LYS A 1 94 ? 9.207 -5.035 -7.620 1.00 96.31 94 LYS A C 1
ATOM 644 O O . LYS A 1 94 ? 8.103 -5.283 -8.080 1.00 96.31 94 LYS A O 1
ATOM 649 N N . LEU A 1 95 ? 9.725 -3.811 -7.647 1.00 95.81 95 LEU A N 1
ATOM 650 C CA . LEU A 1 95 ? 8.997 -2.668 -8.209 1.00 95.81 95 LEU A CA 1
ATOM 651 C C . LEU A 1 95 ? 9.110 -2.657 -9.744 1.00 95.81 95 LEU A C 1
ATOM 653 O O . LEU A 1 95 ? 10.154 -2.321 -10.299 1.00 95.81 95 LEU A O 1
ATOM 657 N N . VAL A 1 96 ? 8.041 -3.057 -10.428 1.00 97.06 96 VAL A N 1
ATOM 658 C CA . VAL A 1 96 ? 7.916 -3.104 -11.896 1.00 97.06 96 VAL A CA 1
ATOM 659 C C . VAL A 1 96 ? 7.041 -1.960 -12.412 1.00 97.06 96 VAL A C 1
ATOM 661 O O . VAL A 1 96 ? 7.307 -1.417 -13.481 1.00 97.06 96 VAL A O 1
ATOM 664 N N . CYS A 1 97 ? 6.007 -1.585 -11.660 1.00 96.31 97 CYS A N 1
ATOM 665 C CA . CYS A 1 97 ? 5.088 -0.511 -12.007 1.00 96.31 97 CYS A CA 1
ATOM 666 C C . CYS A 1 97 ? 5.703 0.848 -11.647 1.00 96.31 97 CYS A C 1
ATOM 668 O O . CYS A 1 97 ? 5.942 1.153 -10.478 1.00 96.31 97 CYS A O 1
ATOM 670 N N . SER A 1 98 ? 5.977 1.667 -12.661 1.00 95.88 98 SER A N 1
ATOM 671 C CA . SER A 1 98 ? 6.538 3.012 -12.514 1.00 95.88 98 SER A CA 1
ATOM 672 C C . SER A 1 98 ? 5.974 3.966 -13.574 1.00 95.88 98 SER A C 1
ATOM 674 O O . SER A 1 98 ? 5.286 3.545 -14.509 1.00 95.88 98 SER A O 1
ATOM 676 N N . GLY A 1 99 ? 6.225 5.269 -13.416 1.00 95.06 99 GLY A N 1
ATOM 677 C CA . GLY A 1 99 ? 5.703 6.291 -14.327 1.00 95.06 99 GLY A CA 1
ATOM 678 C C . GLY A 1 99 ? 4.176 6.244 -14.412 1.00 95.06 99 GLY A C 1
ATOM 679 O O . GLY A 1 99 ? 3.503 6.149 -13.396 1.00 95.06 99 GLY A O 1
ATOM 680 N N . GLN A 1 100 ? 3.620 6.247 -15.624 1.00 96.31 100 GLN A N 1
ATOM 681 C CA . GLN A 1 100 ? 2.164 6.238 -15.846 1.00 96.31 100 GLN A CA 1
ATOM 682 C C . GLN A 1 100 ? 1.451 5.005 -15.266 1.00 96.31 100 GLN A C 1
ATOM 684 O O . GLN A 1 100 ? 0.255 5.059 -14.987 1.00 96.31 100 GLN A O 1
ATOM 689 N N . CYS A 1 101 ? 2.171 3.900 -15.040 1.00 96.19 101 CYS A N 1
ATOM 690 C CA . CYS A 1 101 ? 1.583 2.715 -14.424 1.00 96.19 101 CYS A CA 1
ATOM 691 C C . CYS A 1 101 ? 1.021 3.023 -13.024 1.00 96.19 101 CYS A C 1
ATOM 693 O O . CYS A 1 101 ? -0.042 2.512 -12.674 1.00 96.19 101 CYS A O 1
ATOM 695 N N . THR A 1 102 ? 1.665 3.908 -12.252 1.00 95.88 102 THR A N 1
ATOM 696 C CA . THR A 1 102 ? 1.226 4.241 -10.885 1.00 95.88 102 THR A CA 1
ATOM 697 C C . THR A 1 102 ? -0.043 5.090 -10.847 1.00 95.88 102 THR A C 1
ATOM 699 O O . THR A 1 102 ? -0.649 5.226 -9.791 1.00 95.88 102 THR A O 1
ATOM 702 N N . SER A 1 103 ? -0.499 5.635 -11.976 1.00 95.00 103 SER A N 1
ATOM 703 C CA . SER A 1 103 ? -1.818 6.273 -12.063 1.00 95.00 103 SER A CA 1
ATOM 704 C C . SER A 1 103 ? -2.950 5.245 -12.154 1.00 95.00 103 SER A C 1
ATOM 706 O O . SER A 1 103 ? -4.058 5.515 -11.700 1.00 95.00 103 SER A O 1
ATOM 708 N N . VAL A 1 104 ? -2.669 4.066 -12.720 1.00 95.25 104 VAL A N 1
ATOM 709 C CA . VAL A 1 104 ? -3.630 2.956 -12.855 1.00 95.25 104 VAL A CA 1
ATOM 710 C C . VAL A 1 104 ? -3.567 2.018 -11.652 1.00 95.25 104 VAL A C 1
ATOM 712 O O . VAL A 1 104 ? -4.601 1.553 -11.180 1.00 95.25 104 VAL A O 1
ATOM 715 N N . TRP A 1 105 ? -2.362 1.792 -11.125 1.00 95.12 105 TRP A N 1
ATOM 716 C CA . TRP A 1 105 ? -2.100 1.028 -9.905 1.00 95.12 105 TRP A CA 1
ATOM 717 C C . TRP A 1 105 ? -1.439 1.928 -8.851 1.00 95.12 105 TRP A C 1
ATOM 719 O O . TRP A 1 105 ? -0.214 1.875 -8.681 1.00 95.12 105 TRP A O 1
ATOM 729 N N . PRO A 1 106 ? -2.216 2.795 -8.171 1.00 95.31 106 PRO A N 1
ATOM 730 C CA . PRO A 1 106 ? -1.680 3.712 -7.177 1.00 95.31 106 PRO A CA 1
ATOM 731 C C . PRO A 1 106 ? -1.006 2.977 -6.016 1.00 95.31 106 PRO A C 1
ATOM 733 O O . PRO A 1 106 ? -1.634 2.103 -5.425 1.00 95.31 106 PRO A O 1
ATOM 736 N N . PRO A 1 107 ? 0.236 3.345 -5.653 1.00 96.62 107 PRO A N 1
ATOM 737 C CA . PRO A 1 107 ? 0.884 2.832 -4.456 1.00 96.62 107 PRO A CA 1
ATOM 738 C C . PRO A 1 107 ? 0.147 3.297 -3.196 1.00 96.62 107 PRO A C 1
ATOM 740 O O . PRO A 1 107 ? -0.190 4.478 -3.062 1.00 96.62 107 PRO A O 1
ATOM 743 N N . SER A 1 108 ? -0.018 2.403 -2.228 1.00 96.81 108 SER A N 1
ATOM 744 C CA . SER A 1 108 ? -0.481 2.748 -0.888 1.00 96.81 108 SER A CA 1
ATOM 745 C C . SER A 1 108 ? 0.693 3.206 -0.019 1.00 96.81 108 SER A C 1
ATOM 747 O O . SER A 1 108 ? 1.383 2.393 0.600 1.00 96.81 108 SER A O 1
ATOM 749 N N . PHE A 1 109 ? 0.931 4.516 0.038 1.00 95.25 109 PHE A N 1
ATOM 750 C CA . PHE A 1 109 ? 1.974 5.105 0.885 1.00 95.25 109 PHE A CA 1
ATOM 751 C C . PHE A 1 109 ? 1.566 5.189 2.362 1.00 95.25 109 PHE A C 1
ATOM 753 O O . PHE A 1 109 ? 0.392 5.367 2.688 1.00 95.25 109 PHE A O 1
ATOM 760 N N . THR A 1 110 ? 2.550 5.110 3.259 1.00 92.44 110 THR A N 1
ATOM 761 C CA . THR A 1 110 ? 2.380 5.353 4.697 1.00 92.44 110 THR A CA 1
ATOM 762 C C . THR A 1 110 ? 3.249 6.516 5.165 1.00 92.44 110 THR A C 1
ATOM 764 O O . THR A 1 110 ? 4.374 6.692 4.710 1.00 92.44 110 THR A O 1
ATOM 767 N N . ALA A 1 111 ? 2.728 7.294 6.114 1.00 89.50 111 ALA A N 1
ATOM 768 C CA . ALA A 1 111 ? 3.498 8.287 6.865 1.00 89.50 111 ALA A CA 1
ATOM 769 C C . ALA A 1 111 ? 4.101 7.705 8.160 1.00 89.50 111 ALA A C 1
ATOM 771 O O . ALA A 1 111 ? 4.810 8.399 8.885 1.00 89.50 111 ALA A O 1
ATOM 772 N N . ASN A 1 112 ? 3.785 6.447 8.482 1.00 88.62 112 ASN A N 1
ATOM 773 C CA . ASN A 1 112 ? 4.252 5.756 9.677 1.00 88.62 112 ASN A CA 1
ATOM 774 C C . ASN A 1 112 ? 4.728 4.336 9.322 1.00 88.62 112 ASN A C 1
ATOM 776 O O . ASN A 1 112 ? 3.947 3.381 9.411 1.00 88.62 112 ASN A O 1
ATOM 780 N N . PRO A 1 113 ? 5.996 4.169 8.913 1.00 87.06 113 PRO A N 1
ATOM 781 C CA . PRO A 1 113 ? 6.538 2.863 8.533 1.00 87.06 113 PRO A CA 1
ATOM 782 C C . PRO A 1 113 ? 6.608 1.865 9.684 1.00 87.06 113 PRO A C 1
ATOM 784 O O . PRO A 1 113 ? 6.561 0.659 9.455 1.00 87.06 113 PRO A O 1
ATOM 787 N N . SER A 1 114 ? 6.710 2.348 10.923 1.00 87.38 114 SER A N 1
ATOM 788 C CA . SER A 1 114 ? 6.834 1.496 12.108 1.00 87.38 114 SER A CA 1
ATOM 789 C C . SER A 1 114 ? 5.501 0.897 12.563 1.00 87.38 114 SER A C 1
ATOM 791 O O . SER A 1 114 ? 5.504 -0.045 13.351 1.00 87.38 114 SER A O 1
ATOM 793 N N . ALA A 1 115 ? 4.368 1.423 12.089 1.00 82.69 115 ALA A N 1
ATOM 794 C CA . ALA A 1 115 ? 3.040 0.895 12.400 1.00 82.69 115 ALA A CA 1
ATOM 795 C C . ALA A 1 115 ? 2.108 0.981 11.177 1.00 82.69 115 ALA A C 1
ATOM 797 O O . ALA A 1 115 ? 1.170 1.782 11.153 1.00 82.69 115 ALA A O 1
ATOM 798 N N . PRO A 1 116 ? 2.342 0.154 10.143 1.00 83.00 116 PRO A N 1
ATOM 799 C CA . PRO A 1 116 ? 1.559 0.214 8.917 1.00 83.00 116 PRO A CA 1
ATOM 800 C C . PRO A 1 116 ? 0.121 -0.305 9.085 1.00 83.00 116 PRO A C 1
ATOM 802 O O . PRO A 1 116 ? -0.696 -0.022 8.220 1.00 83.00 116 PRO A O 1
ATOM 805 N N . ALA A 1 117 ? -0.227 -1.017 10.167 1.00 88.50 117 ALA A N 1
ATOM 806 C CA . ALA A 1 117 ? -1.549 -1.629 10.354 1.00 88.50 117 ALA A CA 1
ATOM 807 C C . ALA A 1 117 ? -2.197 -1.428 11.719 1.00 88.50 117 ALA A C 1
ATOM 809 O O . ALA A 1 117 ? -1.526 -1.255 12.735 1.00 88.50 117 ALA A O 1
ATOM 810 N N . ALA A 1 118 ? -3.526 -1.546 11.716 1.00 85.12 118 ALA A N 1
ATOM 811 C CA . ALA A 1 118 ? -4.334 -1.767 12.903 1.00 85.12 118 ALA A CA 1
ATOM 812 C C . ALA A 1 118 ? -4.309 -3.235 13.361 1.00 85.12 118 ALA A C 1
ATOM 814 O O . ALA A 1 118 ? -3.897 -4.144 12.635 1.00 85.12 118 ALA A O 1
ATOM 815 N N . ALA A 1 119 ? -4.822 -3.469 14.570 1.00 84.00 119 ALA A N 1
ATOM 816 C CA . ALA A 1 119 ? -5.056 -4.811 15.084 1.00 84.00 119 ALA A CA 1
ATOM 817 C C . ALA A 1 119 ? -5.956 -5.631 14.137 1.00 84.00 119 ALA A C 1
ATOM 819 O O . ALA A 1 119 ? -6.900 -5.111 13.545 1.00 84.00 119 ALA A O 1
ATOM 820 N N . GLY A 1 120 ? -5.675 -6.932 14.023 1.00 85.94 120 GLY A N 1
ATOM 821 C CA . GLY A 1 120 ? -6.503 -7.877 13.266 1.00 85.94 120 GLY A CA 1
ATOM 822 C C . GLY A 1 120 ? -6.101 -8.097 11.806 1.00 85.94 120 GLY A C 1
ATOM 823 O O . GLY A 1 120 ? -6.689 -8.963 11.160 1.00 85.94 120 GLY A O 1
ATOM 824 N N . VAL A 1 121 ? -5.090 -7.392 11.282 1.00 92.00 121 VAL A N 1
ATOM 825 C CA . VAL A 1 121 ? -4.496 -7.750 9.985 1.00 92.00 121 VAL A CA 1
ATOM 826 C C . VAL A 1 121 ? -3.741 -9.073 10.128 1.00 92.00 121 VAL A C 1
ATOM 828 O O . VAL A 1 121 ? -2.716 -9.151 10.799 1.00 92.00 121 VAL A O 1
ATOM 831 N N . SER A 1 122 ? -4.250 -10.126 9.495 1.00 89.00 122 SER A N 1
ATOM 832 C CA . SER A 1 122 ? -3.544 -11.401 9.365 1.00 89.00 122 SER A CA 1
ATOM 833 C C . SER A 1 122 ? -2.501 -11.288 8.261 1.00 89.00 122 SER A C 1
ATOM 835 O O . SER A 1 122 ? -2.883 -10.943 7.155 1.00 89.00 122 SER A O 1
ATOM 837 N N . GLY A 1 123 ? -1.231 -11.605 8.513 1.00 91.00 123 GLY A N 1
ATOM 838 C CA . GLY A 1 123 ? -0.165 -11.573 7.503 1.00 91.00 123 GLY A CA 1
ATOM 839 C C . GLY A 1 123 ? 1.003 -10.667 7.887 1.00 91.00 123 GLY A C 1
ATOM 840 O O . GLY A 1 123 ? 0.997 -10.026 8.933 1.00 91.00 123 GLY A O 1
ATOM 841 N N . GLN A 1 124 ? 2.034 -10.650 7.046 1.00 93.44 124 GLN A N 1
ATOM 842 C CA . GLN A 1 124 ? 3.251 -9.874 7.271 1.00 93.44 124 GLN A CA 1
ATOM 843 C C . GLN A 1 124 ? 3.130 -8.527 6.572 1.00 93.44 124 GLN A C 1
ATOM 845 O O . GLN A 1 124 ? 3.099 -8.477 5.343 1.00 93.44 124 GLN A O 1
ATOM 850 N N . LEU A 1 125 ? 3.086 -7.442 7.337 1.00 95.06 125 LEU A N 1
ATOM 851 C CA . LEU A 1 125 ? 3.192 -6.102 6.779 1.00 95.06 125 LEU A CA 1
ATOM 852 C C . LEU A 1 125 ? 4.614 -5.577 6.896 1.00 95.06 125 LEU A C 1
ATOM 854 O O . LEU A 1 125 ? 5.322 -5.847 7.862 1.00 95.06 125 LEU A O 1
ATOM 858 N N . GLY A 1 126 ? 5.004 -4.790 5.910 1.00 94.94 126 GLY A N 1
ATOM 859 C CA . GLY A 1 126 ? 6.254 -4.051 5.922 1.00 94.94 126 GLY A CA 1
ATOM 860 C C . GLY A 1 126 ? 6.137 -2.801 5.075 1.00 94.94 126 GLY A C 1
ATOM 861 O O . GLY A 1 126 ? 5.052 -2.453 4.607 1.00 94.94 126 GLY A O 1
ATOM 862 N N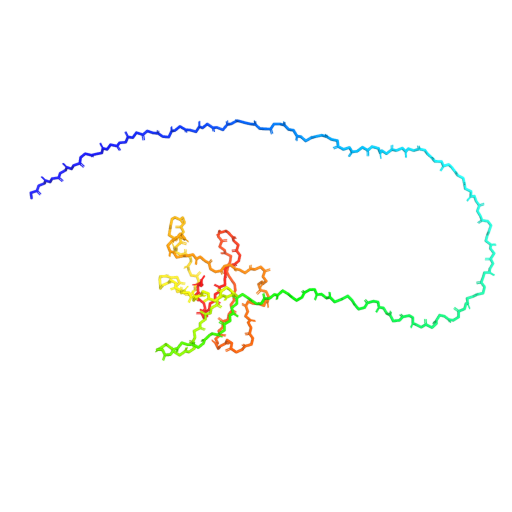 . VAL A 1 127 ? 7.271 -2.169 4.816 1.00 95.81 127 VAL A N 1
ATOM 863 C CA . VAL A 1 127 ? 7.372 -1.038 3.897 1.00 95.81 127 VAL A CA 1
ATOM 864 C C . VAL A 1 127 ? 8.500 -1.256 2.901 1.00 95.81 127 VAL A C 1
ATOM 866 O O . VAL A 1 127 ? 9.471 -1.960 3.185 1.00 95.81 127 VAL A O 1
ATOM 869 N N . ILE A 1 128 ? 8.361 -0.657 1.726 1.00 96.94 128 ILE A N 1
ATOM 870 C CA . ILE A 1 128 ? 9.404 -0.587 0.711 1.00 96.94 128 ILE A CA 1
ATOM 871 C C . ILE A 1 128 ? 9.526 0.850 0.211 1.00 96.94 128 ILE A C 1
ATOM 873 O O . ILE A 1 128 ? 8.526 1.537 -0.002 1.00 96.94 128 ILE A O 1
ATOM 877 N N . ALA A 1 129 ? 10.757 1.313 0.016 1.00 96.69 129 ALA A N 1
ATOM 878 C CA . ALA A 1 129 ? 11.001 2.612 -0.590 1.00 96.69 129 ALA A CA 1
ATOM 879 C C . ALA A 1 129 ? 10.585 2.586 -2.069 1.00 96.69 129 ALA A C 1
ATOM 881 O O . ALA A 1 129 ? 11.038 1.735 -2.839 1.00 96.69 129 ALA A O 1
ATOM 882 N N . ARG A 1 130 ? 9.746 3.539 -2.476 1.00 95.94 130 ARG A N 1
ATOM 883 C CA . ARG A 1 130 ? 9.338 3.767 -3.867 1.00 95.94 130 ARG A CA 1
ATOM 884 C C . ARG A 1 130 ? 9.422 5.266 -4.168 1.00 95.94 130 ARG A C 1
ATOM 886 O O . ARG A 1 130 ? 9.372 6.104 -3.272 1.00 95.94 130 ARG A O 1
ATOM 893 N N . ALA A 1 131 ? 9.533 5.632 -5.444 1.00 95.19 131 ALA A N 1
ATOM 894 C CA . ALA A 1 131 ? 9.348 7.021 -5.855 1.00 95.19 131 ALA A CA 1
ATOM 895 C C . ALA A 1 131 ? 7.997 7.555 -5.331 1.00 95.19 131 ALA A C 1
ATOM 897 O O . ALA A 1 131 ? 6.948 7.002 -5.656 1.00 95.19 131 ALA A O 1
ATOM 898 N N . GLY A 1 132 ? 8.037 8.607 -4.510 1.00 92.88 132 GLY A N 1
ATOM 899 C CA . GLY A 1 132 ? 6.862 9.176 -3.839 1.00 92.88 132 GLY A CA 1
ATOM 900 C C . GLY A 1 132 ? 6.761 8.876 -2.339 1.00 92.88 132 GLY A C 1
ATOM 901 O O . GLY A 1 132 ? 6.008 9.566 -1.659 1.00 92.88 132 GLY A O 1
ATOM 902 N N . GLY A 1 133 ? 7.541 7.927 -1.803 1.00 94.94 133 GLY A N 1
ATOM 903 C CA . GLY A 1 133 ? 7.616 7.663 -0.363 1.00 94.94 133 GLY A CA 1
ATOM 904 C C . GLY A 1 133 ? 7.715 6.182 0.000 1.00 94.94 133 GLY A C 1
ATOM 905 O O . GLY A 1 133 ? 8.076 5.330 -0.813 1.00 94.94 133 GLY A O 1
ATOM 906 N N . GLU A 1 134 ? 7.384 5.872 1.250 1.00 95.50 134 GLU A N 1
ATOM 907 C CA . GLU A 1 134 ? 7.359 4.499 1.752 1.00 95.50 134 GLU A CA 1
ATOM 908 C C . GLU A 1 134 ? 6.017 3.843 1.445 1.00 95.50 134 GLU A C 1
ATOM 910 O O . GLU A 1 134 ? 4.970 4.237 1.963 1.00 95.50 134 GLU A O 1
ATOM 915 N N . GLN A 1 135 ? 6.045 2.849 0.563 1.00 96.62 135 GLN A N 1
ATOM 916 C CA . GLN A 1 135 ? 4.875 2.077 0.170 1.00 96.62 135 GLN A CA 1
ATOM 917 C C . GLN A 1 135 ? 4.700 0.893 1.115 1.00 96.62 135 GLN A C 1
ATOM 919 O O . GLN A 1 135 ? 5.661 0.193 1.439 1.00 96.62 135 GLN A O 1
ATOM 924 N N . ILE A 1 136 ? 3.467 0.641 1.534 1.00 97.00 136 ILE A N 1
ATOM 925 C CA . ILE A 1 136 ? 3.132 -0.503 2.376 1.00 97.00 136 ILE A CA 1
ATOM 926 C C . ILE A 1 136 ? 3.253 -1.794 1.556 1.00 97.00 136 ILE A C 1
ATOM 928 O O . ILE A 1 136 ? 2.912 -1.841 0.376 1.00 97.00 136 ILE A O 1
ATOM 932 N N . THR A 1 137 ? 3.726 -2.865 2.187 1.00 97.19 137 THR A N 1
ATOM 933 C CA . THR A 1 137 ? 3.765 -4.209 1.601 1.00 97.19 137 THR A CA 1
ATOM 934 C C . THR A 1 137 ? 3.005 -5.197 2.469 1.00 97.19 137 THR A C 1
ATOM 936 O O . THR A 1 137 ? 3.054 -5.087 3.689 1.00 97.19 137 THR A O 1
ATOM 939 N N . TYR A 1 138 ? 2.359 -6.184 1.852 1.00 97.12 138 TYR A N 1
ATOM 940 C CA . TYR A 1 138 ? 1.670 -7.292 2.507 1.00 97.12 138 TYR A CA 1
ATOM 941 C C . TYR A 1 138 ? 2.171 -8.628 1.967 1.00 97.12 138 TYR A C 1
ATOM 943 O O . TYR A 1 138 ? 2.127 -8.877 0.767 1.00 97.12 138 TYR A O 1
ATOM 951 N N . ASN A 1 139 ? 2.688 -9.498 2.832 1.00 96.62 139 ASN A N 1
ATOM 952 C CA . ASN A 1 139 ? 3.328 -10.763 2.460 1.00 96.62 139 ASN A CA 1
ATOM 953 C C . ASN A 1 139 ? 4.362 -10.589 1.329 1.00 96.62 139 ASN A C 1
ATOM 955 O O . ASN A 1 139 ? 4.426 -11.387 0.395 1.00 96.62 139 ASN A O 1
ATOM 959 N N . ARG A 1 140 ? 5.168 -9.520 1.422 1.00 96.62 140 ARG A N 1
ATOM 960 C CA . ARG A 1 140 ? 6.154 -9.086 0.412 1.00 96.62 140 ARG A CA 1
ATOM 961 C C . ARG A 1 140 ? 5.570 -8.657 -0.940 1.00 96.62 140 ARG A C 1
ATOM 963 O O . ARG A 1 140 ? 6.290 -8.648 -1.936 1.00 96.62 140 ARG A O 1
ATOM 970 N N . TRP A 1 141 ? 4.301 -8.279 -0.988 1.00 97.56 141 TRP A N 1
ATOM 971 C CA . TRP A 1 141 ? 3.680 -7.644 -2.145 1.00 97.56 141 TRP A CA 1
ATOM 972 C C . TRP A 1 141 ? 3.457 -6.161 -1.879 1.00 97.56 141 TRP A C 1
ATOM 974 O O . TRP A 1 141 ? 2.822 -5.850 -0.875 1.00 97.56 141 TRP A O 1
ATOM 984 N N . PRO A 1 142 ? 3.939 -5.248 -2.732 1.00 97.25 142 PRO A N 1
ATOM 985 C CA . PRO A 1 142 ? 3.565 -3.840 -2.642 1.00 97.25 142 PRO A CA 1
ATOM 986 C C . PRO A 1 142 ? 2.049 -3.659 -2.822 1.00 97.25 142 PRO A C 1
ATOM 988 O O . PRO A 1 142 ? 1.468 -4.267 -3.726 1.00 97.25 142 PRO A O 1
ATOM 991 N N . LEU A 1 143 ? 1.440 -2.861 -1.937 1.00 96.81 143 LEU A N 1
ATOM 992 C CA . LEU A 1 143 ? 0.013 -2.501 -1.921 1.00 96.81 143 LEU A CA 1
ATOM 993 C C . LEU A 1 143 ? -0.268 -1.125 -2.528 1.00 96.81 143 LEU A C 1
ATOM 995 O O . LEU A 1 143 ? 0.666 -0.290 -2.555 1.00 96.81 143 LEU A O 1
#

pLDDT: mean 77.69, std 20.29, range [38.19, 97.56]